Protein AF-A0A412BIY8-F1 (afdb_monomer_lite)

Foldseek 3Di:
DQDLQPRDPQWDDPPAWIADPVVGDTHGPCVPPDPDPDPPQQADPPPRRNQWDQPPVVPAGIAHPRPGDTHHRPPPPPPD

Sequence (80 aa):
MECIFCLNENAYFDGVNYVCPDCGREWPCDEIADDDDDNNKLRCPECGSHLVYPDSSGINDYACDACGCRWDGDDDEEED

Organism: Bacteroides uniformis (NCBI:txid820)

pLDDT: mean 73.1, std 12.67, range [44.69, 93.0]

Radius of gyration: 15.0 Å; chains: 1; bounding box: 44×27×36 Å

Structure (mmCIF, N/CA/C/O backbone):
data_AF-A0A412BIY8-F1
#
_entry.id   AF-A0A412BIY8-F1
#
loop_
_atom_site.group_PDB
_atom_site.id
_atom_site.type_symbol
_atom_site.label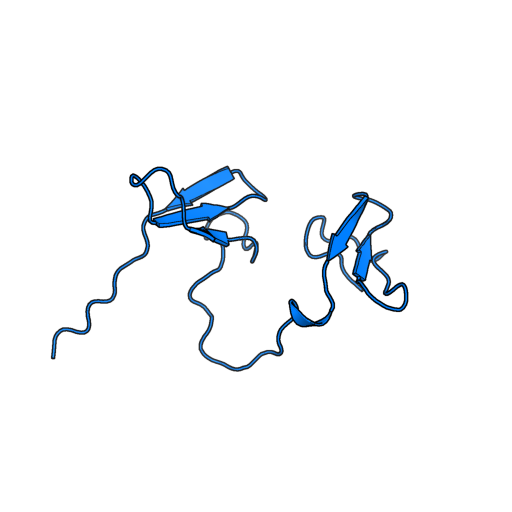_atom_id
_atom_site.label_alt_id
_atom_site.label_comp_id
_atom_site.label_asym_id
_atom_site.label_entity_id
_atom_site.label_seq_id
_atom_site.pdbx_PDB_ins_code
_atom_site.Cartn_x
_atom_site.Cartn_y
_atom_site.Cartn_z
_atom_site.occupancy
_atom_site.B_iso_or_equiv
_atom_site.auth_seq_id
_atom_site.auth_comp_id
_atom_site.auth_asym_id
_atom_site.auth_atom_id
_atom_site.pdbx_PDB_model_num
ATOM 1 N N . MET A 1 1 ? 0.010 -0.681 15.475 1.00 75.50 1 MET A N 1
ATOM 2 C CA . MET A 1 1 ? 1.019 -0.555 14.400 1.00 75.50 1 MET A CA 1
ATOM 3 C C . MET A 1 1 ? 0.736 0.769 13.727 1.00 75.50 1 MET A C 1
ATOM 5 O O . MET A 1 1 ? -0.429 1.137 13.648 1.00 75.50 1 MET A O 1
ATOM 9 N N . GLU A 1 2 ? 1.742 1.498 13.266 1.00 82.38 2 GLU A N 1
ATOM 10 C CA . GLU A 1 2 ? 1.468 2.686 12.458 1.00 82.38 2 GLU A CA 1
ATOM 11 C C . GLU A 1 2 ? 1.078 2.273 11.031 1.00 82.38 2 GLU A C 1
ATOM 13 O O . GLU A 1 2 ? 1.667 1.360 10.449 1.00 82.38 2 GLU A O 1
ATOM 18 N N . CYS A 1 3 ? 0.046 2.902 10.473 1.00 84.12 3 CYS A N 1
ATOM 19 C CA . CYS A 1 3 ? -0.327 2.725 9.080 1.00 84.12 3 CYS A CA 1
ATOM 20 C C . CYS A 1 3 ? 0.684 3.433 8.182 1.00 84.12 3 CYS A C 1
ATOM 22 O O . CYS A 1 3 ? 0.778 4.652 8.210 1.00 84.12 3 CYS A O 1
ATOM 24 N N . ILE A 1 4 ? 1.345 2.701 7.290 1.00 80.75 4 ILE A N 1
ATOM 25 C CA . ILE A 1 4 ? 2.336 3.275 6.363 1.00 80.75 4 ILE A CA 1
ATOM 26 C C . ILE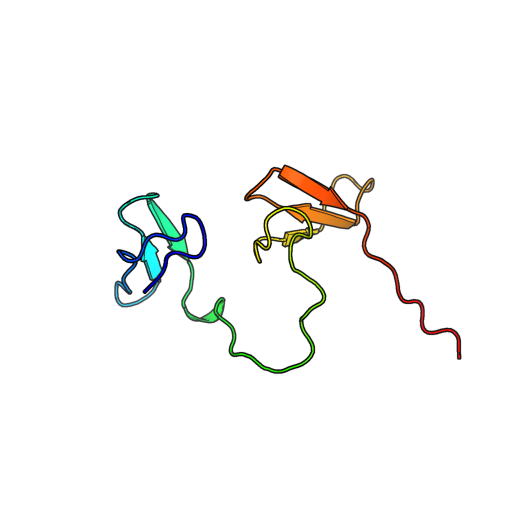 A 1 4 ? 1.736 4.216 5.297 1.00 80.75 4 ILE A C 1
ATOM 28 O O . ILE A 1 4 ? 2.473 4.892 4.586 1.00 80.75 4 ILE A O 1
ATOM 32 N N . PHE A 1 5 ? 0.405 4.261 5.169 1.00 80.06 5 PHE A N 1
ATOM 33 C CA . PHE A 1 5 ? -0.298 5.087 4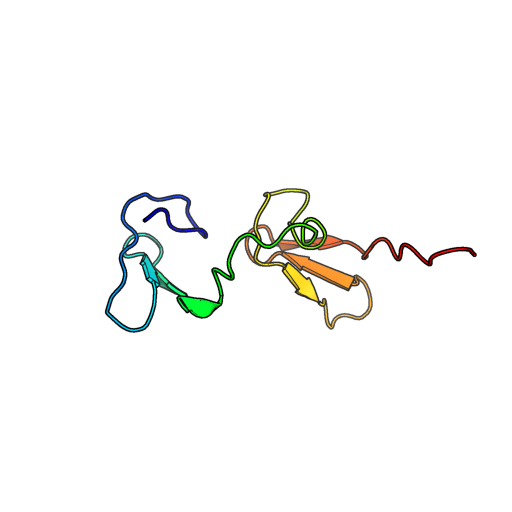.180 1.00 80.06 5 PHE A CA 1
ATOM 34 C C . PHE A 1 5 ? -0.806 6.411 4.758 1.00 80.06 5 PHE A C 1
ATOM 36 O O . PHE A 1 5 ? -0.784 7.427 4.071 1.00 80.06 5 PHE A O 1
ATOM 43 N N . CYS A 1 6 ? -1.304 6.403 5.997 1.00 84.94 6 CYS A N 1
ATOM 44 C CA . CYS A 1 6 ? -1.879 7.587 6.647 1.00 84.94 6 CYS A CA 1
ATOM 45 C C . CYS A 1 6 ? -1.195 7.965 7.968 1.00 84.94 6 CYS A C 1
ATOM 47 O O . CYS A 1 6 ? -1.654 8.891 8.633 1.00 84.94 6 CYS A O 1
ATOM 49 N N . LEU A 1 7 ? -0.127 7.252 8.344 1.00 80.19 7 LEU A N 1
ATOM 50 C CA . LEU A 1 7 ? 0.677 7.434 9.560 1.00 80.19 7 LEU A CA 1
ATOM 51 C C . LEU A 1 7 ? -0.141 7.387 10.860 1.00 80.19 7 LEU A C 1
ATOM 53 O O . LEU A 1 7 ? 0.233 7.960 11.877 1.00 80.19 7 LEU A O 1
ATOM 57 N N . ASN A 1 8 ? -1.294 6.717 10.827 1.00 83.44 8 ASN A N 1
ATOM 58 C CA . ASN A 1 8 ? -2.162 6.575 11.987 1.00 83.44 8 ASN A CA 1
ATOM 59 C C . ASN A 1 8 ? -1.761 5.342 12.804 1.00 83.44 8 ASN A C 1
ATOM 61 O O . ASN A 1 8 ? -1.569 4.257 12.257 1.00 83.44 8 ASN A O 1
ATOM 65 N N . GLU A 1 9 ? -1.686 5.493 14.119 1.00 87.62 9 GLU A N 1
ATOM 66 C CA . GLU A 1 9 ? -1.290 4.461 15.081 1.00 87.62 9 GLU A CA 1
ATOM 67 C C . GLU A 1 9 ? -2.323 3.330 15.291 1.00 87.62 9 GLU A C 1
ATOM 69 O O . GLU A 1 9 ? -2.012 2.315 15.923 1.00 87.62 9 GLU A O 1
ATOM 74 N N . ASN A 1 10 ? -3.523 3.455 14.712 1.00 86.69 10 ASN A N 1
ATOM 75 C CA . ASN A 1 10 ? -4.625 2.492 14.840 1.00 86.69 10 ASN A CA 1
ATOM 76 C C . ASN A 1 10 ? -4.572 1.287 13.880 1.00 86.69 10 ASN A C 1
ATOM 78 O O . ASN A 1 10 ? -5.527 0.506 13.836 1.00 86.69 10 ASN A O 1
ATOM 82 N N . ALA A 1 11 ? -3.505 1.095 13.098 1.00 88.00 11 ALA A N 1
ATOM 83 C CA . ALA A 1 11 ? -3.408 -0.096 12.252 1.00 88.00 11 ALA A CA 1
ATOM 84 C C . ALA A 1 11 ? -3.155 -1.365 13.086 1.00 88.00 11 ALA A C 1
ATOM 86 O O . ALA A 1 11 ? -2.375 -1.367 14.049 1.00 88.00 11 ALA A O 1
ATOM 87 N N . TYR A 1 12 ? -3.796 -2.465 12.692 1.00 89.81 12 TYR A N 1
ATOM 88 C CA . TYR A 1 12 ? -3.720 -3.762 13.368 1.00 89.81 12 TYR A CA 1
ATOM 89 C C . TYR A 1 12 ? -3.585 -4.911 12.366 1.00 89.81 12 TYR A C 1
ATOM 91 O O . TYR A 1 12 ? -3.871 -4.754 11.187 1.00 89.81 12 TYR A O 1
ATOM 99 N N . PHE A 1 13 ? -3.119 -6.067 12.831 1.00 88.44 13 PHE A N 1
ATOM 100 C CA . PHE A 1 13 ? -3.020 -7.278 12.017 1.00 88.44 13 PHE A CA 1
ATOM 101 C C . PHE A 1 13 ? -4.262 -8.148 12.235 1.00 88.44 13 PHE A C 1
ATOM 103 O O . PHE A 1 13 ? -4.576 -8.476 13.379 1.00 88.44 13 PHE A O 1
ATOM 110 N N . ASP A 1 14 ? -4.957 -8.521 11.160 1.00 89.69 14 ASP A N 1
ATOM 111 C CA . ASP A 1 14 ? -6.192 -9.329 11.225 1.00 89.69 14 ASP A CA 1
ATOM 112 C C . ASP A 1 14 ? -5.922 -10.849 11.276 1.00 89.69 14 ASP A C 1
ATOM 114 O O . ASP A 1 14 ? -6.806 -11.651 11.556 1.00 89.69 14 ASP A O 1
ATOM 118 N N . GLY A 1 15 ? -4.673 -11.270 11.061 1.00 86.25 15 GLY A N 1
ATOM 119 C CA . GLY A 1 15 ? -4.289 -12.685 10.985 1.00 86.25 15 GLY A CA 1
ATOM 120 C C . GLY A 1 15 ? -3.737 -13.090 9.620 1.00 86.25 15 GLY A C 1
ATOM 121 O O . GLY A 1 15 ? -3.101 -14.135 9.510 1.00 86.25 15 GLY A O 1
ATOM 122 N N . VAL A 1 16 ? -3.942 -12.249 8.602 1.00 87.94 16 VAL A N 1
ATOM 123 C CA . VAL A 1 16 ? -3.406 -12.428 7.242 1.00 87.94 16 VAL A CA 1
ATOM 124 C C . VAL A 1 16 ? -2.729 -11.151 6.742 1.00 87.94 16 VAL A C 1
ATOM 126 O O . VAL A 1 16 ? -1.602 -11.205 6.264 1.00 87.94 16 VAL A O 1
ATOM 129 N N . ASN A 1 17 ? -3.389 -10.000 6.897 1.00 87.19 17 ASN A N 1
ATOM 130 C CA . ASN A 1 17 ? -2.905 -8.697 6.439 1.00 87.19 17 ASN A CA 1
ATOM 131 C C . ASN A 1 17 ? -2.884 -7.682 7.585 1.00 87.19 17 ASN A C 1
ATOM 133 O O . ASN A 1 17 ? -3.607 -7.818 8.579 1.00 87.19 17 ASN A O 1
ATOM 137 N N . TYR A 1 18 ? -2.082 -6.634 7.421 1.00 88.06 18 TYR A N 1
ATOM 138 C CA . TYR A 1 18 ? -2.223 -5.408 8.191 1.00 88.06 18 TYR A CA 1
ATOM 139 C C . TYR A 1 18 ? -3.382 -4.586 7.637 1.00 88.06 18 TYR A C 1
ATOM 141 O O . TYR A 1 18 ? -3.485 -4.388 6.432 1.00 88.06 18 TYR A O 1
ATOM 149 N N . VAL A 1 19 ? -4.239 -4.098 8.526 1.00 90.25 19 VAL A N 1
ATOM 150 C CA . VAL A 1 19 ? -5.468 -3.367 8.222 1.00 90.25 19 VAL A CA 1
ATOM 151 C C . VAL A 1 19 ? -5.438 -2.032 8.954 1.00 90.25 19 VAL A C 1
ATOM 153 O O . VAL A 1 19 ? -5.207 -1.974 10.165 1.00 90.25 19 VAL A O 1
ATOM 156 N N . CYS A 1 20 ? -5.708 -0.943 8.235 1.00 93.00 20 CYS A N 1
ATOM 157 C CA . CYS A 1 20 ? -5.934 0.365 8.841 1.00 93.00 20 CYS A CA 1
ATOM 158 C C . CYS A 1 20 ? -7.423 0.738 8.779 1.00 93.00 20 CYS A C 1
ATOM 160 O O . CYS A 1 20 ? -7.932 0.997 7.686 1.00 93.00 20 CYS A O 1
ATOM 162 N N . PRO A 1 21 ? -8.130 0.828 9.922 1.00 90.12 21 PRO A N 1
ATOM 163 C CA . PRO A 1 21 ? -9.550 1.178 9.942 1.00 90.12 21 PRO A CA 1
ATOM 164 C C . PRO A 1 21 ? -9.814 2.645 9.565 1.00 90.12 21 PRO A C 1
ATOM 166 O O . PRO A 1 21 ? -10.905 2.964 9.103 1.00 90.12 21 PRO A O 1
ATOM 169 N N . ASP A 1 22 ? -8.829 3.531 9.732 1.00 89.50 22 ASP A N 1
ATOM 170 C CA . ASP A 1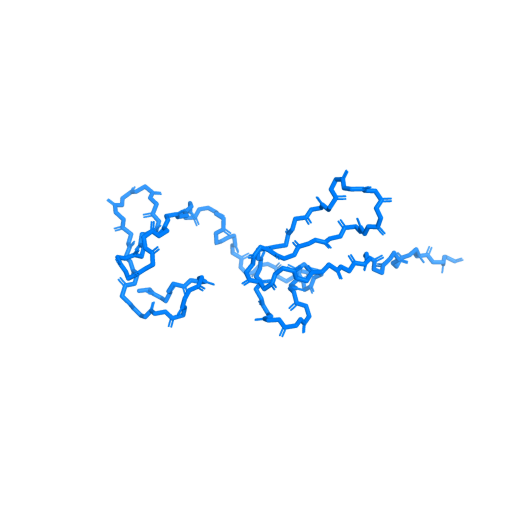 22 ? -8.970 4.962 9.449 1.00 89.50 22 ASP A CA 1
ATOM 171 C C . ASP A 1 22 ? -8.906 5.289 7.952 1.00 89.50 22 ASP A C 1
ATOM 173 O O . ASP A 1 22 ? -9.659 6.136 7.476 1.00 89.50 22 ASP A O 1
ATOM 177 N N . CYS A 1 23 ? -8.023 4.625 7.195 1.00 88.62 23 CYS A N 1
ATOM 178 C CA . CYS A 1 23 ? -7.905 4.832 5.745 1.00 88.62 23 CYS A CA 1
ATOM 179 C C . CYS A 1 23 ? -8.502 3.696 4.901 1.00 88.62 23 CYS A C 1
ATOM 181 O O . CYS A 1 23 ? -8.612 3.840 3.684 1.00 88.62 23 CYS A O 1
ATOM 183 N N . GLY A 1 24 ? -8.890 2.582 5.529 1.00 85.19 24 GLY A N 1
ATOM 184 C CA . GLY A 1 24 ? -9.516 1.433 4.874 1.00 85.19 24 GLY A CA 1
ATOM 185 C C . GLY A 1 24 ? -8.581 0.628 3.971 1.00 85.19 24 GLY A C 1
ATOM 186 O O . GLY A 1 24 ? -9.065 -0.129 3.135 1.00 85.19 24 GLY A O 1
ATOM 187 N N . ARG A 1 25 ? -7.261 0.812 4.091 1.00 83.88 25 ARG A N 1
ATOM 188 C CA . ARG A 1 25 ? -6.267 0.055 3.319 1.00 83.88 25 ARG A CA 1
ATOM 189 C C . ARG A 1 25 ? -5.801 -1.180 4.078 1.00 83.88 25 ARG A C 1
ATOM 191 O O . ARG A 1 25 ? -5.684 -1.161 5.306 1.00 83.88 25 ARG A O 1
ATOM 198 N N . GLU A 1 26 ? -5.486 -2.213 3.308 1.00 90.12 26 GLU A N 1
ATOM 199 C CA . GLU A 1 26 ? -4.977 -3.497 3.776 1.00 90.12 26 GLU A CA 1
ATOM 200 C C . GLU A 1 26 ? -3.688 -3.820 3.011 1.00 90.12 26 GLU A C 1
ATOM 202 O O . GLU A 1 26 ? -3.627 -3.589 1.801 1.00 90.12 26 GLU A O 1
ATOM 207 N N . TRP A 1 27 ? -2.655 -4.315 3.691 1.00 85.50 27 TRP A N 1
ATOM 208 C CA . TRP A 1 27 ? -1.384 -4.682 3.063 1.00 85.50 27 TRP A CA 1
ATOM 209 C C . TRP A 1 27 ? -0.805 -5.977 3.650 1.00 85.50 27 TRP A C 1
ATOM 211 O O . TRP A 1 27 ? -1.032 -6.267 4.831 1.00 85.50 27 TRP A O 1
ATOM 221 N N . PRO A 1 28 ? -0.072 -6.774 2.852 1.00 82.56 28 PRO A N 1
ATOM 222 C CA . PRO A 1 28 ? 0.507 -8.030 3.318 1.00 82.56 28 PRO A CA 1
ATOM 223 C C . PRO A 1 28 ? 1.536 -7.786 4.421 1.00 82.56 28 PRO A C 1
ATOM 225 O O . PRO A 1 28 ? 2.240 -6.776 4.400 1.00 82.56 28 PRO A O 1
ATOM 228 N N . CYS A 1 29 ? 1.667 -8.721 5.367 1.00 73.75 29 CYS A N 1
ATOM 229 C CA . CYS A 1 29 ? 2.731 -8.618 6.366 1.00 73.75 29 CYS A CA 1
ATOM 230 C C . CYS A 1 29 ? 4.131 -8.879 5.802 1.00 73.75 29 CYS A C 1
ATOM 232 O O . CYS A 1 29 ? 5.092 -8.340 6.335 1.00 73.75 29 CYS A O 1
ATOM 234 N N . ASP A 1 30 ? 4.222 -9.652 4.720 1.00 64.75 30 ASP A N 1
ATOM 235 C CA . ASP A 1 30 ? 5.472 -9.988 4.025 1.00 64.75 30 ASP A CA 1
ATOM 236 C C . ASP A 1 30 ? 6.086 -8.787 3.282 1.00 64.75 30 ASP A C 1
ATOM 238 O O . ASP A 1 30 ? 7.298 -8.699 3.142 1.00 64.75 30 ASP A O 1
ATOM 242 N N . GLU A 1 31 ? 5.255 -7.830 2.847 1.00 53.97 31 GLU A N 1
ATOM 243 C CA . GLU A 1 31 ? 5.695 -6.609 2.146 1.00 53.97 31 GLU A CA 1
ATOM 244 C C . GLU A 1 31 ? 6.270 -5.555 3.104 1.00 53.97 31 GLU A C 1
ATOM 246 O O . GLU A 1 31 ? 6.871 -4.577 2.665 1.00 53.97 31 GLU A O 1
ATOM 251 N N . ILE A 1 32 ? 6.141 -5.757 4.422 1.00 58.50 32 ILE A N 1
ATOM 252 C CA . ILE A 1 32 ? 7.018 -5.089 5.392 1.00 58.50 32 ILE A CA 1
ATOM 253 C C . ILE A 1 32 ? 8.288 -5.937 5.497 1.00 58.50 32 ILE A C 1
ATOM 255 O O . ILE A 1 32 ? 8.632 -6.428 6.571 1.00 58.50 32 ILE A O 1
ATOM 259 N N . ALA A 1 33 ? 8.911 -6.197 4.345 1.00 48.94 33 ALA A N 1
ATOM 260 C CA . ALA A 1 33 ? 10.150 -6.937 4.272 1.00 48.94 33 ALA A CA 1
ATOM 261 C C . ALA A 1 33 ? 11.151 -6.255 5.203 1.00 48.94 33 ALA A C 1
ATOM 263 O O . ALA A 1 33 ? 11.321 -5.032 5.181 1.00 48.94 33 ALA A O 1
ATOM 264 N N . ASP A 1 34 ? 11.693 -7.095 6.073 1.00 44.69 34 ASP A N 1
ATOM 265 C CA . ASP A 1 34 ? 12.689 -6.813 7.086 1.00 44.69 34 ASP A CA 1
ATOM 266 C C . ASP A 1 34 ? 13.763 -5.851 6.560 1.00 44.69 34 ASP A C 1
ATOM 268 O O . ASP A 1 34 ? 14.172 -5.902 5.399 1.00 44.69 34 ASP A O 1
ATOM 272 N N . ASP A 1 35 ? 14.178 -4.976 7.462 1.00 48.91 35 ASP A N 1
ATOM 273 C CA . ASP A 1 35 ? 15.308 -4.058 7.409 1.00 48.91 35 ASP A CA 1
ATOM 274 C C . ASP A 1 35 ? 16.621 -4.815 7.097 1.00 48.91 35 ASP A C 1
ATOM 276 O O . ASP A 1 35 ? 17.452 -5.015 7.974 1.00 48.91 35 ASP A O 1
ATOM 280 N N . ASP A 1 36 ? 16.806 -5.275 5.857 1.00 47.06 36 ASP A N 1
ATOM 281 C CA . ASP A 1 36 ? 18.108 -5.687 5.326 1.00 47.06 36 ASP A CA 1
ATOM 282 C C . ASP A 1 36 ? 18.634 -4.516 4.478 1.00 47.06 36 ASP A C 1
ATOM 284 O O . ASP A 1 36 ? 18.194 -4.262 3.351 1.00 47.06 36 ASP A O 1
ATOM 288 N N . ASP A 1 37 ? 19.445 -3.701 5.161 1.00 53.00 37 ASP A N 1
ATOM 289 C CA . ASP A 1 37 ? 20.578 -2.890 4.694 1.00 53.00 37 ASP A CA 1
ATOM 290 C C . ASP A 1 37 ? 20.761 -2.859 3.151 1.00 53.00 37 ASP A C 1
ATOM 292 O O . ASP A 1 37 ? 20.871 -3.893 2.506 1.00 53.00 37 ASP A O 1
ATOM 296 N N . ASP A 1 38 ? 20.828 -1.654 2.564 1.00 52.28 38 ASP A N 1
ATOM 297 C CA . ASP A 1 38 ? 21.058 -1.329 1.132 1.00 52.28 38 ASP A CA 1
ATOM 298 C C . ASP A 1 38 ? 19.840 -1.077 0.214 1.00 52.28 38 ASP A C 1
ATOM 300 O O . ASP A 1 38 ? 20.019 -0.624 -0.920 1.00 52.28 38 ASP A O 1
ATOM 304 N N . ASN A 1 39 ? 18.589 -1.204 0.676 1.00 48.81 39 ASN A N 1
ATOM 305 C CA . ASN A 1 39 ? 17.409 -0.843 -0.144 1.00 48.81 39 ASN A CA 1
ATOM 306 C C . ASN A 1 39 ? 16.913 0.612 0.022 1.00 48.81 39 ASN A C 1
ATOM 308 O O . ASN A 1 39 ? 15.733 0.918 -0.138 1.00 48.81 39 ASN A O 1
ATOM 312 N N . ASN A 1 40 ? 17.817 1.565 0.281 1.00 52.00 40 ASN A N 1
ATOM 313 C CA . ASN A 1 40 ? 17.495 3.006 0.287 1.00 52.00 40 ASN A CA 1
ATOM 314 C C . ASN A 1 40 ? 17.089 3.557 -1.105 1.00 52.00 40 ASN A C 1
ATOM 316 O O . ASN A 1 40 ? 16.873 4.756 -1.263 1.00 52.00 40 ASN A O 1
ATOM 320 N N . LYS A 1 41 ? 17.000 2.717 -2.141 1.00 55.12 41 LYS A N 1
ATOM 321 C CA . LYS A 1 41 ? 16.845 3.175 -3.526 1.00 55.12 41 LYS A CA 1
ATOM 322 C C . LYS A 1 41 ? 15.396 3.451 -3.950 1.00 55.12 41 LYS A C 1
ATOM 324 O O . LYS A 1 41 ? 15.199 4.173 -4.919 1.00 55.12 41 LYS A O 1
ATOM 329 N N . LEU A 1 42 ? 14.377 2.956 -3.235 1.00 65.25 42 LEU A N 1
ATOM 330 C CA . LEU A 1 42 ? 12.974 3.039 -3.688 1.00 65.25 42 LEU A CA 1
ATOM 331 C C . LEU A 1 42 ? 12.025 3.712 -2.690 1.00 65.25 42 LEU A C 1
ATOM 333 O O . LEU 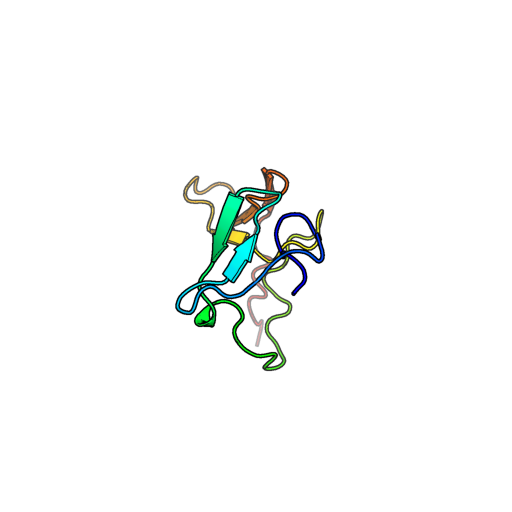A 1 42 ? 10.944 3.223 -2.364 1.00 65.25 42 LEU A O 1
ATOM 337 N N . ARG A 1 43 ? 12.415 4.902 -2.230 1.00 72.56 43 ARG A N 1
ATOM 338 C CA . ARG A 1 43 ? 11.544 5.803 -1.463 1.00 72.56 43 ARG A CA 1
ATOM 339 C C . ARG A 1 43 ? 11.184 7.013 -2.301 1.00 72.56 43 ARG A C 1
ATOM 341 O O . ARG A 1 43 ? 12.027 7.562 -3.003 1.00 72.56 43 ARG A O 1
ATOM 348 N N . CYS A 1 44 ? 9.944 7.474 -2.184 1.00 75.19 44 CYS A N 1
ATOM 349 C CA . CYS A 1 44 ? 9.547 8.711 -2.831 1.00 75.19 44 CYS A CA 1
ATOM 350 C C . CYS A 1 44 ? 10.329 9.896 -2.240 1.00 75.19 44 CYS A C 1
ATOM 352 O O . CYS A 1 44 ? 10.206 10.141 -1.038 1.00 75.19 44 CYS A O 1
ATOM 354 N N . PRO A 1 45 ? 11.070 10.675 -3.049 1.00 69.75 45 PRO A N 1
ATOM 355 C CA . PRO A 1 45 ? 11.853 11.802 -2.545 1.00 69.75 45 PRO A CA 1
ATOM 356 C C . PRO A 1 45 ? 10.979 12.938 -1.996 1.00 69.75 45 PRO A C 1
ATOM 358 O O . PRO A 1 45 ? 11.440 13.725 -1.175 1.00 69.75 45 PRO A O 1
ATOM 361 N N . GLU A 1 46 ? 9.715 13.029 -2.422 1.00 73.44 46 GLU A N 1
ATOM 362 C CA . GLU A 1 46 ? 8.824 14.115 -2.006 1.00 73.44 46 GLU A CA 1
ATOM 363 C C . GLU A 1 46 ? 8.063 13.810 -0.708 1.00 73.44 46 GLU A C 1
ATOM 365 O O . GLU A 1 46 ? 7.939 14.676 0.155 1.00 73.44 46 GLU A O 1
ATOM 370 N N . CYS A 1 47 ? 7.557 12.585 -0.546 1.00 76.88 47 CYS A N 1
ATOM 371 C CA . CYS A 1 47 ? 6.723 12.216 0.605 1.00 76.88 47 CYS A CA 1
ATOM 372 C C . CYS A 1 47 ? 7.322 11.126 1.503 1.00 76.88 47 CYS A C 1
ATOM 374 O O . CYS A 1 47 ? 6.733 10.794 2.528 1.00 76.88 47 CYS A O 1
ATOM 376 N N . GLY A 1 48 ? 8.460 10.538 1.126 1.00 68.75 48 GLY A N 1
ATOM 377 C CA . GLY A 1 48 ? 9.099 9.442 1.861 1.00 68.75 48 GLY A CA 1
ATOM 378 C C . GLY A 1 48 ? 8.347 8.107 1.801 1.00 68.75 48 GLY A C 1
ATOM 379 O O . GLY A 1 48 ? 8.742 7.158 2.480 1.00 68.75 48 GLY A O 1
ATOM 380 N N . SER A 1 49 ? 7.267 8.013 1.015 1.00 72.44 49 SER A N 1
ATOM 381 C CA . SER A 1 49 ? 6.483 6.783 0.884 1.00 72.44 49 SER A CA 1
ATOM 382 C C . SER A 1 49 ? 7.288 5.677 0.205 1.00 72.44 49 SER A C 1
ATOM 384 O O . SER A 1 49 ? 8.002 5.929 -0.765 1.00 72.44 49 SER A O 1
ATOM 386 N N . HIS A 1 50 ? 7.130 4.448 0.697 1.00 68.44 50 HIS A N 1
ATOM 387 C CA . HIS A 1 50 ? 7.703 3.239 0.095 1.00 68.44 50 HIS A CA 1
ATOM 388 C C . HIS A 1 50 ? 6.864 2.710 -1.086 1.00 68.44 50 HIS A C 1
ATOM 390 O O . HIS A 1 50 ? 7.234 1.736 -1.728 1.00 68.44 50 HIS A O 1
ATOM 396 N N . LEU A 1 51 ? 5.718 3.336 -1.379 1.00 63.97 51 LEU A N 1
ATOM 397 C CA . LEU A 1 51 ? 4.789 2.919 -2.434 1.00 63.97 51 LEU A CA 1
ATOM 398 C C . LEU A 1 51 ? 5.220 3.478 -3.787 1.00 63.97 51 LEU A C 1
ATOM 400 O O . LEU A 1 51 ? 4.531 4.311 -4.384 1.00 63.97 51 LEU A O 1
ATOM 404 N N . VAL A 1 52 ? 6.393 3.039 -4.227 1.00 69.69 52 VAL A N 1
ATOM 405 C CA . VAL A 1 52 ? 7.004 3.421 -5.494 1.00 69.69 52 VAL A CA 1
ATOM 406 C C . VAL A 1 52 ? 6.888 2.252 -6.465 1.00 69.69 52 VAL A C 1
ATOM 408 O O . VAL A 1 52 ? 7.281 1.137 -6.137 1.00 69.69 52 VAL A O 1
ATOM 411 N N . TYR A 1 53 ? 6.340 2.490 -7.654 1.00 69.88 53 TYR A N 1
ATOM 412 C CA . TYR A 1 53 ? 6.200 1.478 -8.703 1.00 69.88 53 TYR A CA 1
ATOM 413 C C . TYR A 1 53 ? 6.770 1.978 -10.028 1.00 69.88 53 TYR A C 1
ATOM 415 O O . TYR A 1 53 ? 6.801 3.190 -10.250 1.00 69.88 53 TYR A O 1
ATOM 423 N N . PRO A 1 54 ? 7.194 1.074 -10.927 1.00 67.44 54 PRO A N 1
ATOM 424 C CA . PRO A 1 54 ? 7.717 1.492 -12.208 1.00 67.44 54 PRO A CA 1
ATOM 425 C C . PRO A 1 54 ? 6.628 2.102 -13.104 1.00 67.44 54 PRO A C 1
ATOM 427 O O . PRO A 1 54 ? 5.578 1.487 -13.326 1.00 67.44 54 PRO A O 1
ATOM 430 N N . ASP A 1 55 ? 6.847 3.312 -13.620 1.00 68.88 55 ASP A N 1
ATOM 431 C CA . ASP A 1 55 ? 5.862 4.015 -14.449 1.00 68.88 55 ASP A CA 1
ATOM 432 C C . ASP A 1 55 ? 5.818 3.407 -15.862 1.00 68.88 55 ASP A C 1
ATOM 434 O O . ASP A 1 55 ? 6.644 3.669 -16.732 1.00 68.88 55 ASP A O 1
ATOM 438 N N . SER A 1 56 ? 4.777 2.617 -16.139 1.00 64.94 56 SER A N 1
ATOM 439 C CA . SER A 1 56 ? 4.546 2.003 -17.461 1.00 64.94 56 SER A CA 1
ATOM 440 C C . SER A 1 56 ? 4.232 3.012 -18.579 1.00 64.94 56 SER A C 1
ATOM 442 O O . SER A 1 56 ? 3.938 2.613 -19.706 1.00 64.94 56 SER A O 1
ATOM 444 N N . SER A 1 57 ? 4.273 4.318 -18.293 1.00 66.25 57 SER A N 1
ATOM 445 C CA . SER A 1 57 ? 4.131 5.372 -19.300 1.00 66.25 57 SER A CA 1
ATOM 446 C C . SER A 1 57 ? 5.351 5.471 -20.225 1.00 66.25 57 SER A C 1
ATOM 448 O O . SER A 1 57 ? 5.234 6.068 -21.293 1.00 66.25 57 SER A O 1
ATOM 450 N N . GLY A 1 58 ? 6.505 4.908 -19.833 1.00 63.28 58 GLY A N 1
ATOM 451 C CA . GLY A 1 58 ? 7.755 4.985 -20.602 1.00 63.28 58 GLY A CA 1
ATOM 452 C C . GLY A 1 58 ? 8.346 6.399 -20.673 1.00 63.28 58 GLY A C 1
ATOM 453 O O . GLY A 1 58 ? 9.091 6.701 -21.601 1.00 63.28 58 GLY A O 1
ATOM 454 N N . ILE A 1 59 ? 7.940 7.272 -19.744 1.00 67.75 59 ILE A N 1
ATOM 455 C CA . ILE A 1 59 ? 8.390 8.669 -19.630 1.00 67.75 59 ILE A CA 1
ATOM 456 C C . ILE A 1 59 ? 9.184 8.882 -18.342 1.00 67.75 59 ILE A C 1
ATOM 458 O O . ILE A 1 59 ? 10.087 9.700 -18.352 1.00 67.75 59 ILE A O 1
ATOM 462 N N . ASN A 1 60 ? 8.825 8.179 -17.267 1.00 68.69 60 ASN A N 1
ATOM 463 C CA . ASN A 1 60 ? 9.570 8.144 -16.013 1.00 68.69 60 ASN A CA 1
ATOM 464 C C . ASN A 1 60 ? 9.798 6.676 -15.663 1.00 68.69 60 ASN A C 1
ATOM 466 O O . ASN A 1 60 ? 8.997 5.830 -16.074 1.00 68.69 60 ASN A O 1
ATOM 470 N N . ASP A 1 61 ? 10.820 6.378 -14.871 1.00 74.19 61 ASP A N 1
ATOM 471 C CA . ASP A 1 61 ? 11.017 5.016 -14.379 1.00 74.19 61 ASP A CA 1
ATOM 472 C C . ASP A 1 61 ? 10.138 4.719 -13.180 1.00 74.19 61 ASP A C 1
ATOM 474 O O . ASP A 1 61 ? 9.668 3.597 -13.082 1.00 74.19 61 ASP A O 1
ATOM 478 N N . TYR A 1 62 ? 9.852 5.695 -12.311 1.00 77.88 62 TYR A N 1
ATOM 479 C CA . TYR A 1 62 ? 9.148 5.480 -11.047 1.00 77.88 62 TYR A CA 1
ATOM 480 C C . TYR A 1 62 ? 7.997 6.463 -10.809 1.00 77.88 62 TYR A C 1
ATOM 482 O O . TYR A 1 62 ? 8.045 7.635 -11.187 1.00 77.88 62 TYR A O 1
ATOM 490 N N . ALA A 1 63 ? 6.955 5.987 -10.128 1.00 78.75 63 ALA A N 1
ATOM 491 C CA . ALA A 1 63 ? 5.809 6.768 -9.684 1.00 78.75 63 ALA A CA 1
ATOM 492 C C . ALA A 1 63 ? 5.413 6.415 -8.244 1.00 78.75 63 ALA A C 1
ATOM 494 O O . ALA A 1 63 ? 5.427 5.255 -7.839 1.00 78.75 63 ALA A O 1
ATOM 495 N N . CYS A 1 64 ? 5.021 7.431 -7.477 1.00 81.19 64 CYS A N 1
ATOM 496 C CA . CYS A 1 64 ? 4.500 7.303 -6.123 1.00 81.19 64 CYS A CA 1
ATOM 497 C C . CYS A 1 64 ? 2.973 7.383 -6.123 1.00 81.19 64 CYS A C 1
ATOM 499 O O . CYS A 1 64 ? 2.412 8.403 -6.520 1.00 81.19 64 CYS A O 1
ATOM 501 N N . ASP A 1 65 ? 2.290 6.364 -5.599 1.00 74.31 65 ASP A N 1
ATOM 502 C CA . ASP A 1 65 ? 0.821 6.398 -5.473 1.00 74.31 65 ASP A CA 1
ATOM 503 C C . ASP A 1 65 ? 0.348 7.341 -4.352 1.00 74.31 65 ASP A C 1
ATOM 505 O O . ASP A 1 65 ? -0.754 7.882 -4.399 1.00 74.31 65 ASP A O 1
ATOM 509 N N . ALA A 1 66 ? 1.189 7.563 -3.335 1.00 74.44 66 ALA A N 1
ATOM 510 C CA . ALA A 1 66 ? 0.815 8.338 -2.153 1.00 74.44 66 ALA A CA 1
ATOM 511 C C . ALA A 1 66 ? 0.714 9.848 -2.428 1.00 74.44 66 ALA A C 1
ATOM 513 O O . ALA A 1 66 ? -0.180 10.505 -1.896 1.00 74.44 66 ALA A O 1
ATOM 514 N N . CYS A 1 67 ? 1.610 10.401 -3.253 1.00 78.31 67 CYS A N 1
ATOM 515 C CA . CYS A 1 67 ? 1.610 11.825 -3.617 1.00 78.31 67 CYS A CA 1
ATOM 516 C C . CYS A 1 67 ? 1.426 12.084 -5.121 1.00 78.31 67 CYS A C 1
ATOM 518 O O . CYS A 1 67 ? 1.178 13.220 -5.515 1.00 78.31 67 CYS A O 1
ATOM 520 N N . GLY A 1 68 ? 1.506 11.051 -5.964 1.00 76.31 68 GLY A N 1
ATOM 521 C CA . GLY A 1 68 ? 1.373 11.169 -7.419 1.00 76.31 68 GLY A CA 1
ATOM 522 C C . GLY A 1 68 ? 2.641 11.635 -8.139 1.00 76.31 68 GLY A C 1
ATOM 523 O O . GLY A 1 68 ? 2.601 11.845 -9.353 1.00 76.31 68 GLY A O 1
ATOM 524 N N . CYS A 1 69 ? 3.754 11.809 -7.425 1.00 80.75 69 CYS A N 1
ATOM 525 C CA . CYS A 1 69 ? 5.006 12.260 -8.026 1.00 80.75 69 CYS A CA 1
ATOM 526 C C . CYS A 1 69 ? 5.661 11.153 -8.839 1.00 80.75 69 CYS A C 1
ATOM 528 O O . CYS A 1 69 ? 5.526 9.973 -8.520 1.00 80.75 69 CYS A O 1
ATOM 530 N N . ARG A 1 70 ? 6.376 11.550 -9.888 1.00 82.38 70 ARG A N 1
ATOM 531 C CA . ARG A 1 70 ? 7.112 10.654 -10.778 1.00 82.38 70 ARG A CA 1
ATOM 532 C C . ARG A 1 70 ? 8.546 11.137 -10.901 1.00 82.38 70 ARG A C 1
ATOM 534 O O . ARG A 1 70 ? 8.771 12.346 -10.836 1.00 82.38 70 ARG A O 1
ATOM 541 N N . TRP A 1 71 ? 9.481 10.211 -11.029 1.00 79.44 71 TRP A N 1
ATOM 542 C CA . TRP A 1 71 ? 10.892 10.515 -11.219 1.00 79.44 71 TRP A CA 1
ATOM 543 C C . TRP A 1 71 ? 11.564 9.407 -12.017 1.00 79.44 71 TRP A C 1
ATOM 545 O O . TRP A 1 71 ? 11.166 8.242 -11.949 1.00 79.44 71 TRP A O 1
ATOM 555 N N . ASP A 1 72 ? 12.570 9.798 -12.780 1.00 77.31 72 ASP A N 1
ATOM 556 C CA . ASP A 1 72 ? 13.483 8.870 -13.425 1.00 77.31 72 ASP A CA 1
ATOM 557 C C . ASP A 1 72 ? 14.364 8.219 -12.357 1.00 77.31 72 ASP A C 1
ATOM 559 O O . ASP A 1 72 ? 14.725 8.841 -11.351 1.00 77.31 72 ASP A O 1
ATOM 563 N N . GLY A 1 73 ? 14.647 6.935 -12.534 1.00 69.00 73 GLY A N 1
ATOM 564 C CA . GLY A 1 73 ? 15.645 6.264 -11.727 1.00 69.00 73 GLY A CA 1
ATOM 565 C C . GLY A 1 73 ? 16.988 6.848 -12.102 1.00 69.00 73 GLY A C 1
ATOM 566 O O . GLY A 1 73 ? 17.329 6.836 -13.280 1.00 69.00 73 GLY A O 1
ATOM 567 N N . ASP A 1 74 ? 17.745 7.359 -11.133 1.00 63.56 74 ASP A N 1
ATOM 568 C CA . ASP A 1 74 ? 19.170 7.575 -11.368 1.00 63.56 74 ASP A CA 1
ATOM 569 C C . ASP A 1 74 ? 19.770 6.183 -11.614 1.00 63.56 74 ASP A C 1
ATOM 571 O O . ASP A 1 74 ? 19.940 5.370 -10.699 1.00 63.56 74 ASP A O 1
ATOM 575 N N . ASP A 1 75 ? 19.943 5.871 -12.894 1.00 59.72 75 ASP A N 1
ATOM 576 C CA . ASP A 1 75 ? 20.769 4.791 -13.396 1.00 59.72 75 ASP A CA 1
ATOM 577 C C . ASP A 1 75 ? 22.200 5.124 -12.964 1.00 59.72 75 ASP A C 1
ATOM 579 O O . ASP A 1 75 ? 22.942 5.811 -13.663 1.00 59.72 75 ASP A O 1
ATOM 583 N N . ASP A 1 76 ? 22.565 4.708 -11.749 1.00 57.38 76 ASP A N 1
ATOM 584 C CA . ASP A 1 76 ? 23.963 4.504 -11.371 1.00 57.38 76 ASP A CA 1
ATOM 585 C C . ASP A 1 76 ? 24.486 3.355 -12.258 1.00 57.38 76 ASP A C 1
ATOM 587 O O . ASP A 1 76 ? 24.602 2.200 -11.837 1.00 57.38 76 ASP A O 1
ATOM 591 N N . GLU A 1 77 ? 24.720 3.665 -13.537 1.00 57.97 77 GLU A N 1
ATOM 592 C CA . GLU A 1 77 ? 25.567 2.893 -14.433 1.00 57.97 77 GLU A CA 1
ATOM 593 C C . GLU A 1 77 ? 26.960 2.914 -13.785 1.00 57.97 77 GLU A C 1
ATOM 595 O O . GLU A 1 77 ? 27.658 3.929 -13.781 1.00 57.97 77 GLU A O 1
ATOM 600 N N . GLU A 1 78 ? 27.328 1.807 -13.138 1.00 62.41 78 GLU A N 1
ATOM 601 C CA . GLU A 1 78 ? 28.674 1.558 -12.620 1.00 62.41 78 GLU A CA 1
ATOM 602 C C . GLU A 1 78 ? 29.687 1.711 -13.775 1.00 62.41 78 GLU A C 1
ATOM 604 O O . GLU A 1 78 ? 29.843 0.811 -14.605 1.00 62.41 78 GLU A O 1
ATOM 609 N N . GLU A 1 79 ? 30.357 2.864 -13.862 1.00 56.75 79 GLU A N 1
ATOM 610 C CA . GLU A 1 79 ? 31.489 3.079 -14.770 1.00 56.75 79 GLU A CA 1
ATOM 611 C C . GLU A 1 79 ? 32.755 2.468 -14.128 1.00 56.75 79 GLU A C 1
ATOM 613 O O . GLU A 1 79 ? 33.357 3.067 -13.234 1.00 56.75 79 GLU A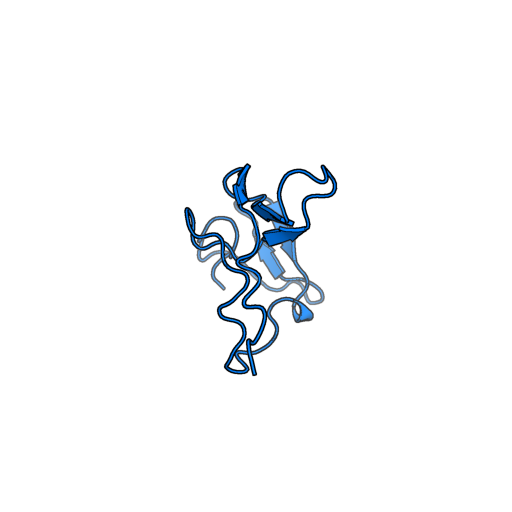 O 1
ATOM 618 N N . ASP A 1 80 ? 33.100 1.242 -14.554 1.00 60.66 80 ASP A N 1
ATOM 619 C CA . ASP A 1 80 ? 34.320 0.472 -14.202 1.00 60.66 80 ASP A CA 1
ATOM 620 C C . ASP A 1 80 ? 35.622 1.145 -14.697 1.00 60.66 80 ASP A C 1
ATOM 622 O O . ASP A 1 80 ? 35.678 1.568 -15.881 1.00 60.66 80 ASP A O 1
#

Secondary structure (DSSP, 8-state):
---TTT--TT-EE-SSEEE-TTT--EEESTTS----TT-TTSS-TTT--S-EEE-TTSS-SEEETTT--EE---------